Protein AF-A0A957C1L3-F1 (afdb_monomer_lite)

pLDDT: mean 93.86, std 2.79, range [85.25, 97.75]

Radius of gyration: 13.16 Å; chains: 1; bounding box: 38×22×31 Å

Secondary structure (DSSP, 8-state):
-------SS-HHHHHHHHHTSHHHHHHHHHHGGGSSS-TT--GGGSPPPPP------

Foldseek 3Di:
DDDDDDDPDDLVVVLVVLVPDPVSVVVQQVCVVVDPDDPPDGPSVDDDDDDDPDDDD

Structure (mmCIF, N/CA/C/O backbone):
data_AF-A0A957C1L3-F1
#
_entry.id   AF-A0A957C1L3-F1
#
loop_
_atom_site.group_PDB
_atom_site.id
_atom_site.type_symbol
_atom_site.label_atom_id
_atom_site.label_alt_id
_atom_site.label_comp_id
_atom_site.label_asym_id
_atom_site.label_entity_id
_atom_site.label_seq_id
_atom_site.pdbx_PDB_ins_code
_atom_site.Cartn_x
_atom_site.Cartn_y
_atom_site.Cartn_z
_atom_site.occupancy
_atom_site.B_iso_or_equiv
_atom_site.auth_seq_id
_atom_site.auth_comp_id
_atom_site.auth_asym_id
_atom_site.auth_atom_id
_atom_site.pdbx_PDB_model_num
ATOM 1 N N . LEU A 1 1 ? -2.877 11.942 -3.384 1.00 88.00 1 LEU A N 1
ATOM 2 C CA . LEU A 1 1 ? -1.628 11.692 -2.627 1.00 88.00 1 LEU A CA 1
ATOM 3 C C . LEU A 1 1 ? -0.733 10.810 -3.488 1.00 88.00 1 LEU A C 1
ATOM 5 O O . LEU A 1 1 ? -1.281 9.962 -4.178 1.00 88.00 1 LEU A O 1
ATOM 9 N N . PHE A 1 2 ? 0.585 11.015 -3.480 1.00 92.50 2 PHE A N 1
ATOM 10 C CA . PHE A 1 2 ? 1.532 10.080 -4.095 1.00 92.50 2 PHE A CA 1
ATOM 11 C C . PHE A 1 2 ? 2.408 9.479 -2.995 1.00 92.50 2 PHE A C 1
ATOM 13 O O . PHE A 1 2 ? 2.891 10.220 -2.137 1.00 92.50 2 PHE A O 1
ATOM 20 N N . GLY A 1 3 ? 2.552 8.156 -2.997 1.00 92.56 3 GLY A N 1
ATOM 21 C CA . GLY A 1 3 ? 3.363 7.406 -2.042 1.00 92.56 3 GLY A CA 1
ATOM 22 C C . GLY A 1 3 ? 4.354 6.515 -2.782 1.00 92.56 3 GLY A C 1
ATOM 23 O O . GLY A 1 3 ? 4.048 6.022 -3.862 1.00 92.56 3 GLY A O 1
ATOM 24 N N . TYR A 1 4 ? 5.529 6.329 -2.191 1.00 94.44 4 TYR A N 1
ATOM 25 C CA . TYR A 1 4 ? 6.581 5.440 -2.675 1.00 94.44 4 TYR A CA 1
ATOM 26 C C . TYR A 1 4 ? 7.050 4.578 -1.509 1.00 94.44 4 TYR A C 1
ATOM 28 O O . TYR A 1 4 ? 7.225 5.087 -0.397 1.00 94.44 4 TYR A O 1
ATOM 36 N N . PHE A 1 5 ? 7.246 3.292 -1.762 1.00 94.56 5 PHE A N 1
ATOM 37 C CA . PHE A 1 5 ? 7.852 2.371 -0.815 1.00 94.56 5 PHE A CA 1
ATOM 38 C C . PHE A 1 5 ? 8.582 1.269 -1.576 1.00 94.56 5 PHE A C 1
ATOM 40 O O . PHE A 1 5 ? 8.216 0.931 -2.698 1.00 94.56 5 PHE A O 1
ATOM 47 N N . GLU A 1 6 ? 9.582 0.689 -0.927 1.00 95.25 6 GLU A N 1
ATOM 48 C CA . GLU A 1 6 ? 10.268 -0.509 -1.397 1.00 95.25 6 GLU A CA 1
ATOM 49 C C . GLU A 1 6 ? 9.883 -1.673 -0.487 1.00 95.25 6 GLU A C 1
ATOM 51 O O . GLU A 1 6 ? 9.787 -1.525 0.734 1.00 95.25 6 GLU A O 1
ATOM 56 N N . THR A 1 7 ? 9.655 -2.841 -1.076 1.00 94.94 7 THR A N 1
ATOM 57 C CA . THR A 1 7 ? 9.370 -4.078 -0.349 1.00 94.94 7 THR A CA 1
ATOM 58 C C . THR A 1 7 ? 10.207 -5.209 -0.946 1.00 94.94 7 THR A C 1
ATOM 60 O O . THR A 1 7 ? 10.405 -5.238 -2.159 1.00 94.94 7 THR A O 1
ATOM 63 N N . PRO A 1 8 ? 10.730 -6.13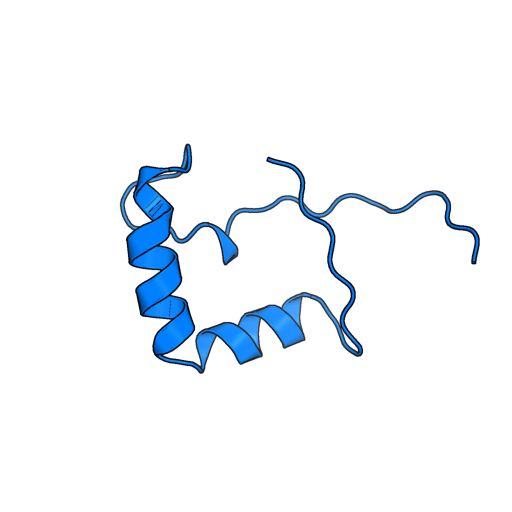9 -0.125 1.00 95.50 8 PRO A N 1
ATOM 64 C CA .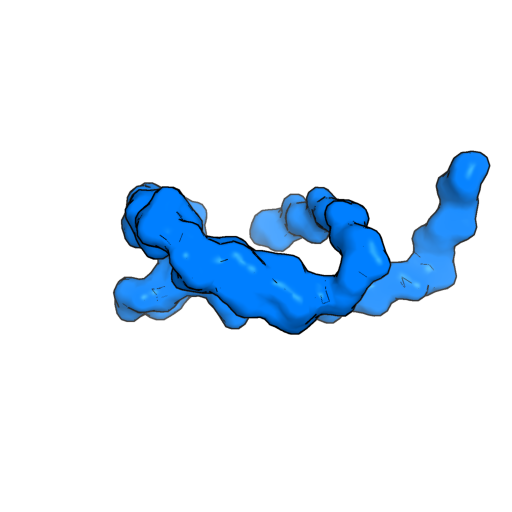 PRO A 1 8 ? 11.506 -7.274 -0.625 1.00 95.50 8 PRO A CA 1
ATOM 65 C C . PRO A 1 8 ? 10.665 -8.275 -1.433 1.00 95.50 8 PRO A C 1
ATOM 67 O O . PRO A 1 8 ? 11.227 -9.085 -2.168 1.00 95.50 8 PRO A O 1
ATOM 70 N N . GLU A 1 9 ? 9.338 -8.247 -1.276 1.00 94.81 9 GLU A N 1
ATOM 71 C CA . GLU A 1 9 ? 8.395 -9.123 -1.980 1.00 94.81 9 GLU A CA 1
ATOM 72 C C . GLU A 1 9 ? 7.458 -8.313 -2.897 1.00 94.81 9 GLU A C 1
ATOM 74 O O . GLU A 1 9 ? 7.818 -7.250 -3.388 1.00 94.81 9 GLU A O 1
ATOM 79 N N . SER A 1 10 ? 6.253 -8.815 -3.178 1.00 93.50 10 SER A N 1
ATOM 80 C CA . SER A 1 10 ? 5.253 -8.088 -3.961 1.00 93.50 10 SER A CA 1
ATOM 81 C C . SER A 1 10 ? 4.458 -7.104 -3.101 1.00 93.50 10 SER A C 1
ATOM 83 O O . SER A 1 10 ? 4.366 -7.245 -1.878 1.00 93.50 10 SER A O 1
ATOM 85 N N . TYR A 1 11 ? 3.807 -6.142 -3.758 1.00 92.06 11 TYR A N 1
ATOM 86 C CA . TYR A 1 11 ? 2.814 -5.283 -3.114 1.00 92.06 11 TYR A CA 1
ATOM 87 C C . TYR A 1 11 ? 1.727 -6.113 -2.408 1.00 92.06 11 TYR A C 1
ATOM 89 O O . TYR A 1 11 ? 1.482 -5.907 -1.221 1.00 92.06 11 TYR A O 1
ATOM 97 N N . ALA A 1 12 ? 1.140 -7.100 -3.093 1.00 93.44 12 ALA A N 1
ATOM 98 C CA . ALA A 1 12 ? 0.090 -7.943 -2.522 1.00 93.44 12 ALA A CA 1
ATOM 99 C C . ALA A 1 12 ? 0.544 -8.684 -1.248 1.00 93.44 12 ALA A C 1
ATOM 101 O O . ALA A 1 12 ? -0.220 -8.783 -0.289 1.00 93.44 12 ALA A O 1
ATOM 102 N N . ALA A 1 13 ? 1.790 -9.170 -1.212 1.00 95.75 13 ALA A N 1
ATOM 103 C CA . ALA A 1 13 ? 2.354 -9.813 -0.025 1.00 95.75 13 ALA A CA 1
ATOM 104 C C . ALA A 1 13 ? 2.526 -8.818 1.134 1.00 95.75 13 ALA A C 1
ATOM 106 O O . ALA A 1 13 ? 2.134 -9.114 2.263 1.00 95.75 13 ALA A O 1
ATOM 107 N N . ALA A 1 14 ? 3.048 -7.619 0.852 1.00 94.75 14 ALA A N 1
ATOM 108 C CA . ALA A 1 14 ? 3.198 -6.569 1.856 1.00 94.75 14 ALA A CA 1
ATOM 109 C C . ALA A 1 14 ? 1.837 -6.131 2.423 1.00 94.75 14 ALA A C 1
ATOM 111 O O . ALA A 1 14 ? 1.680 -6.036 3.638 1.00 94.75 14 ALA A O 1
ATOM 112 N N . GLN A 1 15 ? 0.838 -5.931 1.560 1.00 94.50 15 GLN A N 1
ATOM 113 C CA . GLN A 1 15 ? -0.514 -5.545 1.963 1.00 94.50 15 GLN A CA 1
ATOM 114 C C . GLN A 1 15 ? -1.175 -6.607 2.848 1.00 94.50 15 GLN A C 1
ATOM 116 O O . GLN A 1 15 ? -1.703 -6.276 3.909 1.00 94.50 15 GLN A O 1
ATOM 121 N N . ALA A 1 16 ? -1.093 -7.883 2.457 1.00 95.38 16 ALA A N 1
ATOM 122 C CA . ALA A 1 16 ? -1.627 -8.987 3.251 1.00 95.38 16 ALA A CA 1
ATOM 123 C C . ALA A 1 16 ? -0.952 -9.076 4.631 1.00 95.38 16 ALA A C 1
ATOM 125 O O . ALA A 1 16 ? -1.635 -9.181 5.647 1.00 95.38 16 ALA A O 1
ATOM 126 N N . ALA A 1 17 ? 0.377 -8.948 4.684 1.00 95.69 17 ALA A N 1
ATOM 127 C CA . ALA A 1 17 ? 1.115 -8.972 5.944 1.00 95.69 17 ALA A CA 1
ATOM 128 C C . ALA A 1 17 ? 0.755 -7.792 6.866 1.00 95.69 17 ALA A C 1
ATOM 130 O O . ALA A 1 17 ? 0.709 -7.958 8.085 1.00 95.69 17 ALA A O 1
ATOM 131 N N . MET A 1 18 ? 0.477 -6.604 6.311 1.00 95.81 18 MET A N 1
ATOM 132 C CA . MET A 1 18 ? -0.021 -5.475 7.105 1.00 95.81 18 MET A CA 1
ATOM 133 C C . MET A 1 18 ? -1.412 -5.764 7.677 1.00 95.81 18 MET A C 1
ATOM 135 O O . MET A 1 18 ? -1.643 -5.487 8.857 1.00 95.81 18 MET A O 1
ATOM 139 N N . ALA A 1 19 ? -2.313 -6.348 6.879 1.00 95.00 19 ALA A N 1
ATOM 140 C CA . ALA A 1 19 ? -3.682 -6.667 7.286 1.00 95.00 19 ALA A CA 1
ATOM 141 C C . ALA A 1 19 ? -3.755 -7.648 8.473 1.00 95.00 19 ALA A C 1
ATOM 143 O O . ALA A 1 19 ? -4.661 -7.539 9.297 1.00 95.00 19 ALA A O 1
ATOM 144 N N . ASP A 1 20 ? -2.766 -8.535 8.626 1.00 96.62 20 ASP A N 1
ATOM 145 C CA . ASP A 1 20 ? -2.668 -9.463 9.764 1.00 96.62 20 ASP A CA 1
ATOM 146 C C . ASP A 1 20 ? -2.342 -8.772 11.102 1.00 96.62 20 ASP A C 1
ATOM 148 O O . ASP A 1 20 ? -2.420 -9.384 12.173 1.00 96.62 20 ASP A O 1
ATOM 152 N N . THR A 1 21 ? -1.972 -7.489 11.077 1.00 97.12 21 THR A N 1
ATOM 153 C CA . THR A 1 21 ? -1.634 -6.732 12.283 1.00 97.12 21 THR A CA 1
ATOM 154 C C . THR A 1 21 ? -2.803 -5.862 12.747 1.00 97.12 21 THR A C 1
ATOM 156 O O . THR A 1 21 ? -3.288 -4.992 12.027 1.00 97.12 21 THR A O 1
ATOM 159 N N . GLU A 1 22 ? -3.213 -6.011 14.013 1.00 97.00 22 GLU A N 1
ATOM 160 C CA . GLU A 1 22 ? -4.283 -5.185 14.611 1.00 97.00 22 GLU A CA 1
ATOM 161 C C . GLU A 1 22 ? -3.972 -3.679 14.521 1.00 97.00 22 GLU A C 1
ATOM 163 O O . GLU A 1 22 ? -4.865 -2.834 14.417 1.00 97.00 22 GLU A O 1
ATOM 168 N N . ILE A 1 23 ? -2.684 -3.322 14.549 1.00 97.75 23 ILE A N 1
ATOM 169 C CA . ILE A 1 23 ? -2.263 -1.928 14.451 1.00 97.75 23 ILE A CA 1
ATOM 170 C C . ILE A 1 23 ? -2.561 -1.323 13.077 1.00 97.75 23 ILE A C 1
ATOM 172 O O . ILE A 1 23 ? -2.862 -0.131 13.030 1.00 97.75 23 ILE A O 1
ATOM 176 N N . ASN A 1 24 ? -2.533 -2.115 11.996 1.00 97.12 2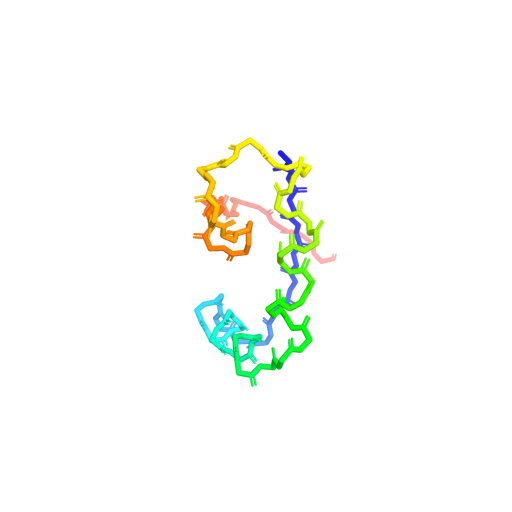4 ASN A N 1
ATOM 177 C CA . ASN A 1 24 ? -2.886 -1.624 10.669 1.00 97.12 24 ASN A CA 1
ATOM 178 C C . ASN A 1 24 ? -4.348 -1.185 10.650 1.00 97.12 24 ASN A C 1
ATOM 180 O O . ASN A 1 24 ? -4.606 -0.018 10.387 1.00 97.12 24 ASN A O 1
ATOM 184 N N . GLN A 1 25 ? -5.277 -2.049 11.078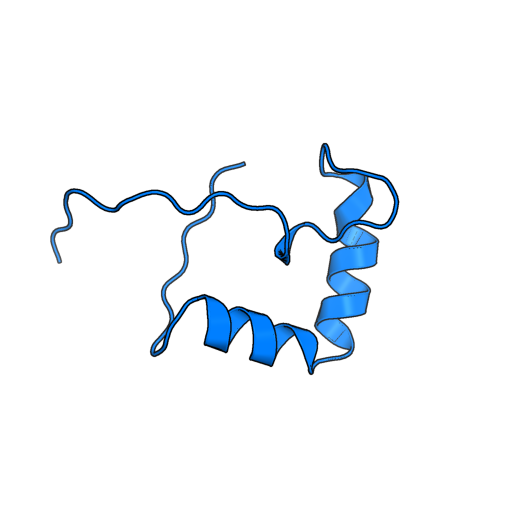 1.00 95.69 25 GLN A N 1
ATOM 185 C CA . GLN A 1 25 ? -6.704 -1.711 11.179 1.00 95.69 25 GLN A CA 1
ATOM 186 C C . GLN A 1 25 ? -6.924 -0.387 11.926 1.00 95.69 25 GLN A C 1
ATOM 188 O O . GLN A 1 25 ? -7.519 0.554 11.406 1.00 95.69 25 GLN A O 1
ATOM 193 N N . ARG A 1 26 ? -6.351 -0.273 13.130 1.00 97.06 26 ARG A N 1
ATOM 194 C CA . ARG A 1 26 ? -6.484 0.931 13.966 1.00 97.06 26 ARG A CA 1
ATOM 195 C C . ARG A 1 26 ? -5.913 2.181 13.301 1.00 97.06 26 ARG A C 1
ATOM 197 O O . ARG A 1 26 ? -6.401 3.286 13.544 1.00 97.06 26 ARG A O 1
ATOM 204 N N . TRP A 1 27 ? -4.838 2.026 12.536 1.00 97.00 27 TRP A N 1
ATOM 205 C CA . TRP A 1 27 ? -4.233 3.120 11.794 1.00 97.00 27 TRP A CA 1
ATOM 206 C C . TRP A 1 27 ? -5.106 3.537 10.609 1.00 97.00 27 TRP A C 1
ATOM 208 O O . TRP A 1 27 ? -5.375 4.729 10.467 1.00 97.00 27 TRP A O 1
ATOM 218 N N . GLN A 1 28 ? -5.611 2.583 9.826 1.00 96.12 28 GLN A N 1
ATOM 219 C CA . GLN A 1 28 ? -6.466 2.863 8.674 1.00 96.12 28 GLN A CA 1
ATOM 220 C C . GLN A 1 28 ? -7.781 3.530 9.080 1.00 96.12 28 GLN A C 1
ATOM 222 O O . GLN A 1 28 ? -8.138 4.556 8.501 1.00 96.12 28 GLN A O 1
ATOM 227 N N . ASP A 1 29 ? -8.423 3.056 10.151 1.00 95.25 29 ASP A N 1
ATOM 228 C CA . ASP A 1 29 ? -9.628 3.680 10.714 1.00 95.25 29 ASP A CA 1
ATOM 229 C C . ASP A 1 29 ? -9.382 5.141 11.106 1.00 95.25 29 ASP A C 1
ATOM 231 O O . ASP A 1 29 ? -10.194 6.032 10.849 1.00 95.25 29 ASP A O 1
ATOM 235 N N . LYS A 1 30 ? -8.226 5.407 11.724 1.00 96.06 30 LYS A N 1
ATOM 236 C CA . LYS A 1 30 ? -7.845 6.754 12.152 1.00 96.06 30 LYS A CA 1
ATOM 237 C C . LYS A 1 30 ? -7.514 7.664 10.970 1.00 96.06 30 LYS A C 1
ATOM 239 O O . LYS A 1 30 ? -7.743 8.871 11.062 1.00 96.06 30 LYS A O 1
ATOM 244 N N . MET A 1 31 ? -6.932 7.113 9.908 1.00 95.12 31 MET A N 1
ATOM 245 C CA . MET A 1 31 ? -6.492 7.880 8.746 1.00 95.12 31 MET A CA 1
ATOM 246 C C . MET A 1 31 ? -7.607 8.115 7.725 1.00 95.12 31 MET A C 1
ATOM 248 O O . MET A 1 31 ? -7.572 9.145 7.056 1.00 95.12 31 MET A O 1
ATOM 252 N N . SER A 1 32 ? -8.604 7.227 7.644 1.00 94.06 32 SER A N 1
ATOM 253 C CA . SER A 1 32 ? -9.721 7.282 6.688 1.00 94.06 32 SER A CA 1
ATOM 254 C C . SER A 1 32 ? -10.375 8.676 6.547 1.00 94.06 32 SER A C 1
ATOM 256 O O . SER A 1 32 ? -10.516 9.133 5.412 1.00 94.06 32 SER A O 1
ATOM 258 N N . PRO A 1 33 ? -10.637 9.457 7.624 1.00 93.81 33 PRO A N 1
ATOM 259 C CA . PRO A 1 33 ? -11.238 10.797 7.512 1.00 93.81 33 PRO A CA 1
ATOM 260 C C . PRO A 1 33 ? -10.405 11.847 6.762 1.00 93.81 33 PRO A C 1
ATOM 262 O O . PRO A 1 33 ? -10.917 12.920 6.445 1.00 93.81 33 PRO A O 1
ATOM 265 N N . TYR A 1 34 ? -9.118 11.587 6.522 1.00 93.62 34 TYR A N 1
ATOM 266 C CA . TYR A 1 34 ? -8.221 12.492 5.797 1.00 93.62 34 TYR A CA 1
ATOM 267 C C . TYR A 1 34 ? -8.110 12.161 4.302 1.00 93.62 34 TYR A C 1
ATOM 269 O O . TYR A 1 34 ? -7.393 12.858 3.582 1.00 93.62 34 TYR A O 1
ATOM 277 N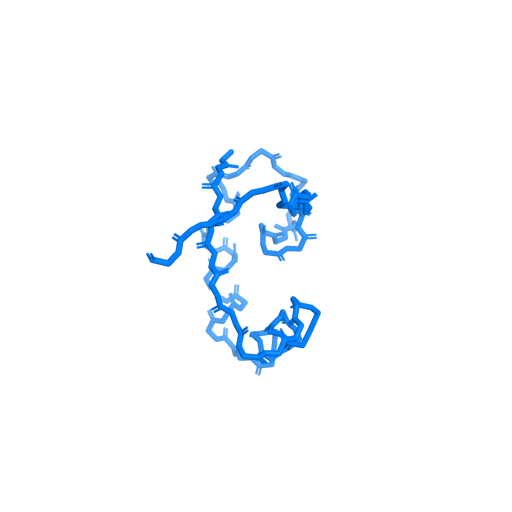 N . PHE A 1 35 ? -8.789 11.111 3.835 1.00 92.50 35 PHE A N 1
ATOM 278 C CA . PHE A 1 35 ? -8.771 10.667 2.446 1.00 92.50 35 PHE A CA 1
ATOM 279 C C . PHE A 1 35 ? -10.133 10.876 1.777 1.00 92.50 35 PHE A C 1
ATOM 281 O O . PHE A 1 35 ? -11.185 10.745 2.396 1.00 92.50 35 PHE A O 1
ATOM 288 N N . GLU A 1 36 ? -10.111 11.173 0.478 1.00 92.81 36 GLU A N 1
ATOM 289 C CA . GLU A 1 36 ? -11.310 11.237 -0.364 1.00 92.81 36 GLU A CA 1
ATOM 290 C C . GLU A 1 36 ? -11.697 9.821 -0.827 1.00 92.81 36 GLU A C 1
ATOM 292 O O . GLU A 1 36 ? -11.501 9.451 -1.983 1.00 92.81 36 GLU A O 1
ATOM 297 N N . ILE A 1 37 ? -12.194 9.003 0.103 1.00 90.56 37 ILE A N 1
ATOM 298 C CA . ILE A 1 37 ? -12.578 7.599 -0.118 1.00 90.56 37 ILE A CA 1
ATOM 299 C C . ILE A 1 37 ? -13.989 7.319 0.425 1.00 90.56 37 ILE A C 1
ATOM 301 O O . ILE A 1 37 ? -14.502 8.113 1.218 1.00 90.56 37 ILE A O 1
ATOM 305 N N . PRO A 1 38 ? -14.654 6.223 0.003 1.00 92.31 38 PRO A N 1
ATOM 306 C CA . PRO A 1 38 ? -15.945 5.836 0.566 1.00 92.31 38 PRO A CA 1
ATOM 307 C C . PRO A 1 38 ? -15.881 5.647 2.086 1.00 92.31 38 PRO A C 1
ATOM 309 O O . PRO A 1 38 ? -14.869 5.206 2.627 1.00 92.31 38 PRO A O 1
ATOM 312 N N . GLU A 1 39 ? -16.981 5.947 2.777 1.00 88.06 39 GLU A N 1
ATOM 313 C CA . GLU A 1 39 ? -17.071 5.756 4.226 1.00 88.06 39 GLU A CA 1
ATOM 314 C C . GLU A 1 39 ? -16.852 4.283 4.600 1.00 88.06 39 GLU A C 1
ATOM 316 O O . GLU A 1 39 ? -17.435 3.382 3.995 1.00 88.06 39 GLU A O 1
ATOM 321 N N . GLY A 1 40 ? -15.995 4.045 5.596 1.00 85.25 40 GLY A N 1
ATOM 322 C CA . GLY A 1 40 ? -15.613 2.701 6.032 1.00 85.25 40 GLY A CA 1
ATOM 323 C C . GLY A 1 40 ? -14.582 2.008 5.138 1.00 85.25 40 GLY A C 1
ATOM 324 O O . GLY A 1 40 ? -14.213 0.877 5.432 1.00 85.25 40 GLY A O 1
ATOM 325 N N . ALA A 1 41 ? -14.103 2.658 4.073 1.00 91.81 41 ALA A N 1
ATOM 326 C CA . ALA A 1 41 ? -12.992 2.133 3.294 1.00 91.81 41 ALA A CA 1
ATOM 327 C C . ALA A 1 41 ? -11.640 2.478 3.934 1.00 91.81 41 ALA A C 1
ATOM 329 O O . ALA A 1 41 ? -11.480 3.528 4.575 1.00 91.81 41 ALA A O 1
ATOM 330 N N . HIS A 1 42 ? -10.657 1.604 3.723 1.00 93.25 42 HIS A N 1
ATOM 331 C CA . HIS A 1 42 ? -9.297 1.816 4.192 1.00 93.25 42 HIS A CA 1
ATOM 332 C C . HIS A 1 42 ? -8.407 2.402 3.087 1.00 93.25 42 HIS A C 1
ATOM 334 O O . HIS A 1 42 ? -8.448 1.948 1.939 1.00 93.25 42 HIS A O 1
ATOM 340 N N . PRO A 1 43 ? -7.582 3.415 3.402 1.00 92.75 43 PRO A N 1
ATOM 341 C CA . PRO A 1 43 ? -6.746 4.054 2.394 1.00 92.75 43 PRO A CA 1
ATOM 342 C C . PRO A 1 43 ? -5.604 3.163 1.874 1.00 92.75 43 PRO A C 1
ATOM 344 O O . PRO A 1 43 ? -5.090 3.436 0.790 1.00 92.75 43 PRO A O 1
ATOM 347 N N . ASP A 1 44 ? -5.220 2.096 2.579 1.00 93.44 44 ASP A N 1
ATOM 348 C CA . ASP A 1 44 ? -4.236 1.104 2.115 1.00 93.44 44 ASP A CA 1
ATOM 349 C C . ASP A 1 44 ? -4.792 0.071 1.121 1.00 93.44 44 ASP A C 1
ATOM 351 O O . ASP A 1 44 ? -4.032 -0.751 0.611 1.00 93.44 44 ASP A O 1
ATOM 355 N N . GLU A 1 45 ? -6.086 0.123 0.802 1.00 91.75 45 GLU A N 1
ATOM 356 C CA . GLU A 1 45 ? -6.742 -0.771 -0.165 1.00 91.75 45 GLU A CA 1
ATOM 357 C C . GLU A 1 45 ? -7.116 -0.073 -1.483 1.00 91.75 45 GLU A C 1
ATOM 359 O O . GLU A 1 45 ? -7.550 -0.725 -2.431 1.00 91.75 45 GLU A O 1
ATOM 364 N N . LEU A 1 46 ? -6.970 1.254 -1.560 1.00 87.06 46 LEU A N 1
ATOM 365 C CA . LEU A 1 46 ? -7.592 2.078 -2.606 1.00 87.06 46 LEU A CA 1
ATOM 366 C C . LEU A 1 46 ? -6.609 2.878 -3.469 1.00 87.06 46 LEU A C 1
ATOM 368 O O . LEU A 1 46 ? -7.008 3.833 -4.141 1.00 87.06 46 LEU A O 1
ATOM 372 N N . PHE A 1 47 ? -5.328 2.519 -3.472 1.00 87.31 47 PHE A N 1
ATOM 373 C CA . PHE A 1 47 ? -4.351 3.184 -4.329 1.00 87.31 47 PHE A CA 1
ATOM 374 C C . PHE A 1 47 ? -4.226 2.542 -5.710 1.00 87.31 47 PHE A C 1
ATOM 376 O O . PHE A 1 47 ? -4.481 1.360 -5.917 1.00 87.31 47 PHE A O 1
ATOM 383 N N . ILE A 1 48 ? -3.827 3.375 -6.669 1.00 90.38 48 ILE A N 1
ATOM 384 C CA . ILE A 1 48 ? -3.554 2.983 -8.048 1.00 90.38 48 ILE A CA 1
ATOM 385 C C . ILE A 1 48 ? -2.045 2.789 -8.173 1.00 90.38 48 ILE A C 1
ATOM 387 O O . ILE A 1 48 ? -1.284 3.718 -7.896 1.00 90.38 48 ILE A O 1
ATOM 391 N N . GLU A 1 49 ? -1.622 1.600 -8.597 1.00 92.44 49 GLU A N 1
ATOM 392 C CA . GLU A 1 49 ? -0.219 1.318 -8.902 1.00 92.44 49 GLU A CA 1
ATOM 393 C C . GLU A 1 49 ? 0.219 2.117 -10.136 1.00 92.44 49 GLU A C 1
ATOM 395 O O . GLU A 1 49 ? -0.461 2.120 -11.166 1.00 92.44 49 GLU A O 1
ATOM 400 N N . LEU A 1 50 ? 1.349 2.818 -10.024 1.00 94.88 50 LEU A N 1
ATOM 401 C CA . LEU A 1 50 ? 1.964 3.508 -11.155 1.00 94.88 50 LEU A CA 1
ATOM 402 C C . LEU A 1 50 ? 3.109 2.664 -11.708 1.00 94.88 50 LEU A C 1
ATOM 404 O O . LEU A 1 50 ? 3.922 2.144 -10.948 1.00 94.88 50 LEU A O 1
ATOM 408 N N . GLU A 1 51 ? 3.183 2.567 -13.033 1.00 95.19 51 GLU A N 1
ATOM 409 C CA . GLU A 1 51 ? 4.286 1.898 -13.718 1.00 95.19 51 GLU A CA 1
ATOM 410 C C . GLU A 1 51 ? 5.569 2.729 -13.597 1.00 95.19 51 GLU A C 1
ATOM 412 O O . GLU A 1 51 ? 5.623 3.895 -14.000 1.00 95.19 51 GLU A O 1
ATOM 417 N N . GLU A 1 52 ? 6.614 2.116 -13.050 1.00 94.56 52 GLU A N 1
ATOM 418 C CA . GLU A 1 52 ? 7.951 2.693 -13.032 1.00 94.56 52 GLU A CA 1
ATOM 419 C C . GLU A 1 52 ? 8.599 2.540 -14.415 1.00 94.56 52 GLU A C 1
ATOM 421 O O . GLU A 1 52 ? 8.867 1.434 -14.878 1.00 94.56 52 GLU A O 1
ATOM 426 N N . VAL A 1 53 ? 8.855 3.664 -15.090 1.00 97.62 53 VAL A N 1
ATOM 427 C CA . VAL A 1 53 ? 9.433 3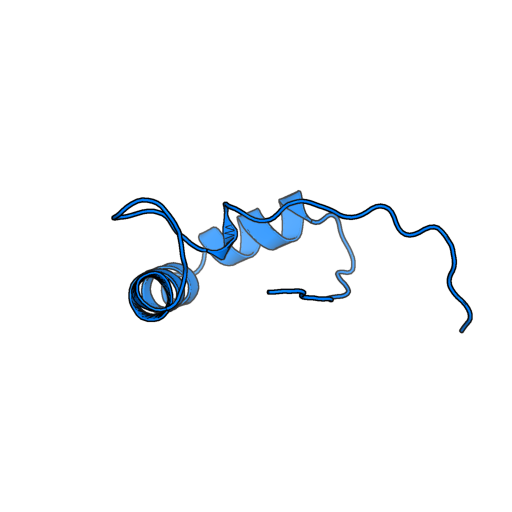.676 -16.450 1.00 97.62 53 VAL A CA 1
ATOM 428 C C . VAL A 1 53 ? 10.943 3.931 -16.475 1.00 97.62 53 VAL A C 1
ATOM 430 O O . VAL A 1 53 ? 11.574 3.790 -17.524 1.00 97.62 53 VAL A O 1
ATOM 433 N N . PHE A 1 54 ? 11.525 4.364 -15.354 1.00 97.19 54 PHE A N 1
ATOM 434 C CA . PHE A 1 54 ? 12.944 4.686 -15.231 1.00 97.19 54 PHE A CA 1
ATOM 435 C C . PHE A 1 54 ? 13.385 4.717 -13.764 1.00 97.19 54 PHE A C 1
ATOM 437 O O . PHE A 1 54 ? 12.706 5.324 -12.937 1.00 97.19 54 PHE A O 1
ATOM 444 N N . HIS A 1 55 ? 14.574 4.174 -13.497 1.00 95.31 55 HIS A N 1
ATOM 445 C CA . HIS A 1 55 ? 15.276 4.248 -12.217 1.00 95.31 55 HIS A CA 1
ATOM 446 C C . HIS A 1 55 ? 16.799 4.250 -12.432 1.00 95.31 55 HIS A C 1
ATOM 448 O O . HIS A 1 55 ? 17.296 3.696 -13.418 1.00 95.31 55 HIS A O 1
ATOM 454 N N . LEU A 1 56 ? 17.532 4.897 -11.524 1.00 95.81 56 LEU A N 1
ATOM 455 C CA . LEU A 1 56 ? 18.996 4.893 -11.458 1.00 95.81 56 LEU A CA 1
ATOM 456 C C . LEU A 1 56 ? 19.422 4.812 -9.988 1.00 95.81 56 LEU A C 1
ATOM 458 O O . LEU A 1 56 ? 18.934 5.599 -9.177 1.00 95.81 56 LEU A O 1
ATOM 462 N N . ASP A 1 57 ? 20.354 3.904 -9.697 1.00 90.00 57 ASP A N 1
ATOM 463 C CA . ASP A 1 57 ? 20.930 3.688 -8.361 1.00 90.00 57 ASP A CA 1
ATOM 464 C C . ASP A 1 57 ? 21.922 4.783 -7.921 1.00 90.00 57 ASP A C 1
ATOM 466 O O . ASP A 1 57 ? 22.719 5.263 -8.767 1.00 90.00 57 ASP A O 1
#

Sequence (57 aa):
LFGYFETPESYAAAQAAMADTEINQRWQDKMSPYFEIPEGAHPDELFIELEEVFHLD